Protein AF-A0A2U0S695-F1 (afdb_monomer)

Structure (mmCIF, N/CA/C/O backbone):
data_AF-A0A2U0S695-F1
#
_entry.id   AF-A0A2U0S695-F1
#
loop_
_atom_site.group_PDB
_atom_site.id
_atom_site.type_symbol
_atom_site.label_atom_id
_atom_site.label_alt_id
_atom_site.label_comp_id
_atom_site.label_asym_id
_atom_site.label_entity_id
_atom_site.label_seq_id
_atom_site.pdbx_PDB_ins_code
_atom_site.Cartn_x
_atom_site.Cartn_y
_atom_site.Cartn_z
_atom_site.occupancy
_atom_site.B_iso_or_equiv
_atom_site.auth_seq_id
_atom_site.auth_comp_id
_atom_site.auth_asym_id
_atom_site.auth_atom_id
_atom_site.pdbx_PDB_model_num
ATOM 1 N N . MET A 1 1 ? -12.203 -12.624 13.189 1.00 60.69 1 MET A N 1
ATOM 2 C CA . MET A 1 1 ? -12.282 -11.204 13.599 1.00 60.69 1 MET A CA 1
ATOM 3 C C . MET A 1 1 ? -12.530 -11.167 15.093 1.00 60.69 1 MET A C 1
ATOM 5 O O . MET A 1 1 ? -13.227 -12.054 15.574 1.00 60.69 1 MET A O 1
ATOM 9 N N . ALA A 1 2 ? -11.945 -10.213 15.817 1.00 75.75 2 ALA A N 1
ATOM 10 C CA . ALA A 1 2 ? -12.279 -10.030 17.226 1.00 75.75 2 ALA A CA 1
ATOM 11 C C . ALA A 1 2 ? -13.743 -9.583 17.346 1.00 75.75 2 ALA A C 1
ATOM 13 O O . ALA A 1 2 ? -14.182 -8.735 16.570 1.00 75.75 2 ALA A O 1
ATOM 14 N N . THR A 1 3 ? -14.497 -10.161 18.277 1.00 87.56 3 THR A N 1
ATOM 15 C CA . THR A 1 3 ? -15.865 -9.717 18.564 1.00 87.56 3 THR A CA 1
ATOM 16 C C . THR A 1 3 ? -15.816 -8.610 19.609 1.00 87.56 3 THR A C 1
ATOM 18 O O . THR A 1 3 ? -15.134 -8.746 20.629 1.00 87.56 3 THR A O 1
ATOM 21 N N . LEU A 1 4 ? -16.520 -7.514 19.328 1.00 93.25 4 LEU A N 1
ATOM 22 C CA . LEU A 1 4 ? -16.677 -6.370 20.220 1.00 93.25 4 LEU A CA 1
ATOM 23 C C . LEU A 1 4 ? -18.104 -6.382 20.763 1.00 93.25 4 LEU A C 1
ATOM 25 O O . LEU A 1 4 ? -19.056 -6.364 19.985 1.00 93.25 4 LEU A O 1
ATOM 29 N N . GLU A 1 5 ? -18.246 -6.418 22.081 1.00 95.31 5 GLU A N 1
ATOM 30 C CA . GLU A 1 5 ? -19.539 -6.368 22.763 1.00 95.31 5 GLU A CA 1
ATOM 31 C C . GLU A 1 5 ? -19.569 -5.154 23.690 1.00 95.31 5 GLU A C 1
ATOM 33 O O . GLU A 1 5 ? -18.729 -5.018 24.579 1.00 95.31 5 GLU A O 1
ATOM 38 N N . VAL A 1 6 ? -20.528 -4.254 23.480 1.00 95.88 6 VAL A N 1
ATOM 39 C CA . VAL A 1 6 ? -20.732 -3.106 24.368 1.00 95.88 6 VAL A CA 1
ATOM 40 C C . VAL A 1 6 ? -21.435 -3.600 25.630 1.00 95.88 6 VAL A C 1
ATOM 42 O O . VAL A 1 6 ? -22.593 -4.000 25.573 1.00 95.88 6 VAL A O 1
ATOM 45 N N . LEU A 1 7 ? -20.741 -3.563 26.768 1.00 96.31 7 LEU A N 1
ATOM 46 C CA . LEU A 1 7 ? -21.287 -3.994 28.057 1.00 96.31 7 LEU A CA 1
ATOM 47 C C . LEU A 1 7 ? -22.187 -2.920 28.668 1.00 96.31 7 LEU A C 1
ATOM 49 O O . LEU A 1 7 ? -23.270 -3.207 29.172 1.00 96.31 7 LEU A O 1
ATOM 53 N N . LYS A 1 8 ? -21.709 -1.674 28.660 1.00 96.25 8 LYS A N 1
ATOM 54 C CA . LYS A 1 8 ? -22.426 -0.505 29.178 1.00 96.25 8 LYS A CA 1
ATOM 55 C C . LYS A 1 8 ? -21.837 0.783 28.609 1.00 96.25 8 LYS A C 1
ATOM 57 O O . LYS A 1 8 ? -20.713 0.789 28.109 1.00 96.25 8 LYS A O 1
ATOM 62 N N . LYS A 1 9 ? -22.584 1.875 28.747 1.00 96.00 9 LYS A N 1
ATOM 63 C CA . LYS A 1 9 ? -22.085 3.241 28.564 1.00 96.00 9 LYS A CA 1
ATOM 64 C C . LYS A 1 9 ? -21.830 3.859 29.940 1.00 96.00 9 LYS A C 1
ATOM 66 O O . LYS A 1 9 ? -22.676 3.738 30.826 1.00 96.00 9 LYS A O 1
ATOM 71 N N . GLU A 1 10 ? -20.671 4.475 30.132 1.00 95.56 10 GLU A N 1
ATOM 72 C CA . GLU A 1 10 ? -20.268 5.123 31.381 1.00 95.56 10 GLU A CA 1
ATOM 73 C C . GLU A 1 10 ? -19.841 6.562 31.083 1.00 95.56 10 GLU A C 1
ATOM 75 O O . GLU A 1 10 ? -18.835 6.808 30.424 1.00 95.56 10 GLU A O 1
ATOM 80 N N . GLY A 1 11 ? -20.652 7.531 31.516 1.00 94.31 11 GLY A N 1
ATOM 81 C CA . GLY A 1 11 ? -20.489 8.916 31.075 1.00 94.31 11 GLY A CA 1
ATOM 82 C C . GLY A 1 11 ? -20.684 9.036 29.560 1.00 94.31 11 GLY A C 1
ATOM 83 O O . GLY A 1 11 ? -21.735 8.646 29.042 1.00 94.31 11 GLY A O 1
ATOM 84 N N . ASN A 1 12 ? -19.680 9.576 28.861 1.00 94.69 12 ASN A N 1
ATOM 85 C CA . ASN A 1 12 ? -19.692 9.627 27.401 1.00 94.69 12 ASN A CA 1
ATOM 86 C C . ASN A 1 12 ? -19.148 8.344 26.757 1.00 94.69 12 ASN A C 1
ATOM 88 O O . ASN A 1 12 ? -19.479 8.096 25.614 1.00 94.69 12 ASN A O 1
ATOM 92 N N . ASP A 1 13 ? -18.412 7.490 27.466 1.00 97.19 13 ASP A N 1
ATOM 93 C CA . ASP A 1 13 ? -17.622 6.429 26.832 1.00 97.19 13 ASP A CA 1
ATOM 94 C C . ASP A 1 13 ? -18.306 5.056 26.884 1.00 97.19 13 ASP A C 1
ATOM 96 O O . ASP A 1 13 ? -19.158 4.771 27.733 1.00 97.19 13 ASP A O 1
ATOM 100 N N . PHE A 1 14 ? -17.908 4.161 25.983 1.00 97.06 14 PHE A N 1
ATOM 101 C CA . PHE A 1 14 ? -18.354 2.772 25.944 1.00 97.06 14 PHE A CA 1
ATOM 102 C C . PHE A 1 14 ? -17.386 1.857 26.691 1.00 97.06 14 PHE A C 1
ATOM 104 O O . PHE A 1 14 ? -16.184 1.854 26.433 1.00 97.06 14 PHE A O 1
ATOM 111 N N . ILE A 1 15 ? -17.922 0.997 27.555 1.00 97.56 15 ILE A N 1
ATOM 112 C CA . ILE A 1 15 ? -17.181 -0.117 28.146 1.00 97.56 15 ILE A CA 1
ATOM 113 C C . ILE A 1 15 ? -17.400 -1.342 27.266 1.00 97.56 15 ILE A C 1
ATOM 115 O O . ILE A 1 15 ? -18.511 -1.871 27.187 1.00 97.56 15 ILE A O 1
ATOM 119 N N . VAL A 1 16 ? -16.344 -1.785 26.588 1.00 96.81 16 VAL A N 1
ATOM 120 C CA . VAL A 1 16 ? -16.416 -2.803 25.537 1.00 96.81 16 VAL A CA 1
ATOM 121 C C . VAL A 1 16 ? -15.630 -4.047 25.934 1.00 96.81 16 VAL A C 1
ATOM 123 O O . VAL A 1 16 ? -14.439 -3.987 26.251 1.00 96.81 16 VAL A O 1
ATOM 126 N N . LYS A 1 17 ? -16.289 -5.205 25.885 1.00 96.50 17 LYS A N 1
ATOM 127 C CA . LYS A 1 17 ? -15.643 -6.511 25.975 1.00 96.50 17 LYS A CA 1
ATOM 128 C C . LYS A 1 17 ? -15.055 -6.869 24.616 1.00 96.50 17 LYS A C 1
ATOM 130 O O . LYS A 1 17 ? -15.746 -6.868 23.600 1.00 96.50 17 LYS A O 1
ATOM 135 N N . VAL A 1 18 ? -13.766 -7.195 24.613 1.00 94.81 18 VAL A N 1
ATOM 136 C CA . VAL A 1 18 ? -13.036 -7.646 23.423 1.00 94.81 18 VAL A CA 1
ATOM 137 C C . VAL A 1 18 ? -12.740 -9.131 23.576 1.00 94.81 18 VAL A C 1
ATOM 139 O O . VAL A 1 18 ? -12.180 -9.549 24.592 1.00 94.81 18 VAL A O 1
ATOM 142 N N . SER A 1 19 ? -13.083 -9.941 22.573 1.00 91.75 19 SER A N 1
ATOM 143 C CA . SER A 1 19 ? -12.732 -11.367 22.574 1.00 91.75 19 SER A CA 1
ATOM 144 C C . SER A 1 19 ? -11.227 -11.567 22.769 1.00 91.75 19 SER A C 1
ATOM 146 O O . SER A 1 19 ? -10.431 -11.028 21.999 1.00 91.75 19 SER A O 1
ATOM 148 N N . GLY A 1 20 ? -10.840 -12.362 23.767 1.00 89.88 20 GLY A N 1
ATOM 149 C CA . GLY A 1 20 ? -9.435 -12.643 24.083 1.00 89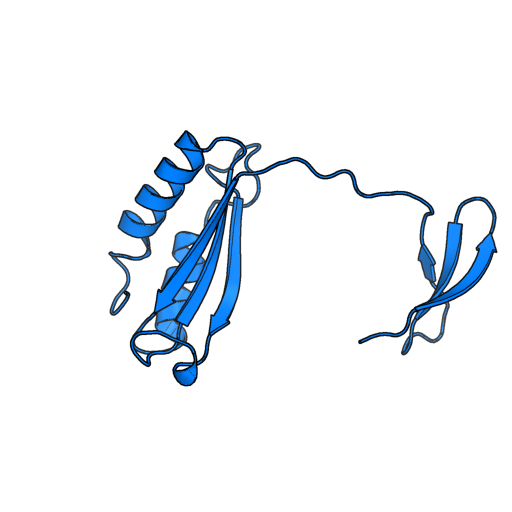.88 20 GLY A CA 1
ATOM 150 C C . GLY A 1 20 ? -8.775 -11.657 25.052 1.00 89.88 20 GLY A C 1
ATOM 151 O O . GLY A 1 20 ? -7.613 -11.857 25.391 1.00 89.88 20 GLY A O 1
ATOM 152 N N . LYS A 1 21 ? -9.489 -10.630 25.535 1.00 91.94 21 LYS A N 1
ATOM 153 C CA . LYS A 1 21 ? -9.058 -9.820 26.683 1.00 91.94 21 LYS A CA 1
ATOM 154 C C . LYS A 1 21 ? -9.874 -10.168 27.922 1.00 91.94 21 LYS A C 1
ATOM 156 O O . LYS A 1 21 ? -11.102 -10.268 27.855 1.00 91.94 21 LYS A O 1
ATOM 161 N N . GLU A 1 22 ? -9.197 -10.343 29.053 1.00 91.75 22 GLU A N 1
ATOM 162 C CA . GLU A 1 22 ? -9.845 -10.586 30.348 1.00 91.75 22 GLU A CA 1
ATOM 163 C C . GLU A 1 22 ? -10.613 -9.343 30.805 1.00 91.75 22 GLU A C 1
ATOM 165 O O . GLU A 1 22 ? -11.824 -9.415 31.021 1.00 91.75 22 GLU A O 1
ATOM 170 N N . GLU A 1 23 ? -9.949 -8.192 30.799 1.00 95.50 23 GLU A N 1
ATOM 171 C CA . GLU A 1 23 ? -10.541 -6.917 31.198 1.00 95.50 23 GLU A CA 1
ATOM 172 C C . GLU A 1 23 ? -11.229 -6.190 30.026 1.00 95.50 23 GLU A C 1
ATOM 174 O O . GLU A 1 23 ? -10.758 -6.270 28.879 1.00 95.50 23 GLU A O 1
ATOM 179 N N . PRO A 1 24 ? -12.345 -5.477 30.279 1.00 95.50 24 PRO A N 1
ATOM 180 C CA . PRO A 1 24 ? -12.963 -4.611 29.285 1.00 95.50 24 PRO A CA 1
ATOM 181 C C . PRO A 1 24 ? -12.076 -3.395 28.979 1.00 95.50 24 PRO A C 1
ATOM 183 O O . PRO A 1 24 ? -11.227 -2.997 29.775 1.00 95.50 24 PRO A O 1
ATOM 186 N N . VAL A 1 25 ? -12.286 -2.788 27.813 1.00 96.31 25 VAL A N 1
ATOM 187 C CA . VAL A 1 25 ? -11.616 -1.543 27.409 1.00 96.31 25 VAL A CA 1
ATOM 188 C C . VAL A 1 25 ? -12.615 -0.397 27.335 1.00 96.31 25 VAL A C 1
ATOM 190 O O . VAL A 1 25 ? -13.803 -0.617 27.105 1.00 96.31 25 VAL A O 1
ATOM 193 N N . ILE A 1 26 ? -12.114 0.822 27.503 1.00 96.62 26 ILE A N 1
ATOM 194 C CA . ILE A 1 26 ? -12.889 2.048 27.322 1.00 96.62 26 ILE A CA 1
ATOM 195 C C . ILE A 1 26 ? -12.712 2.503 25.869 1.00 96.62 26 ILE A C 1
ATOM 197 O O . ILE A 1 26 ? -11.580 2.603 25.393 1.00 96.62 26 ILE A O 1
ATOM 201 N N . ILE A 1 27 ? -13.818 2.744 25.167 1.00 95.69 27 ILE A N 1
ATOM 202 C CA . ILE A 1 27 ? -13.847 3.363 23.839 1.00 95.69 27 ILE A CA 1
ATOM 203 C C . ILE A 1 27 ? -14.569 4.698 23.966 1.00 95.69 27 ILE A C 1
ATOM 205 O O . ILE A 1 27 ? -15.747 4.730 24.310 1.00 95.69 27 ILE A O 1
ATOM 209 N N . GLU A 1 28 ? -13.862 5.781 23.673 1.00 97.44 28 GLU A N 1
ATOM 210 C CA . GLU A 1 28 ? -14.438 7.123 23.651 1.00 97.44 28 GLU A CA 1
ATOM 211 C C . GLU A 1 28 ? -15.551 7.217 22.593 1.00 97.44 28 GLU A C 1
ATOM 213 O O . GLU A 1 28 ? -15.361 6.794 21.448 1.00 97.44 28 GLU A O 1
ATOM 218 N N . ASP A 1 29 ? -16.713 7.764 22.965 1.00 96.69 29 ASP A N 1
ATOM 219 C CA . ASP A 1 29 ? -17.809 8.051 22.024 1.00 96.69 29 ASP A CA 1
ATOM 220 C C . ASP A 1 29 ? -17.493 9.331 21.249 1.00 96.69 29 ASP A C 1
ATOM 222 O O . ASP A 1 29 ? -17.943 10.435 21.568 1.00 96.69 29 ASP A O 1
ATOM 226 N N . THR A 1 30 ? -16.621 9.160 20.263 1.00 96.94 30 THR A N 1
ATOM 227 C CA . THR A 1 30 ? -16.118 10.199 19.374 1.00 96.94 30 THR A CA 1
ATOM 228 C C . THR A 1 30 ? -15.995 9.647 17.954 1.00 96.94 30 THR A C 1
ATOM 230 O O . THR A 1 30 ? -16.334 8.495 17.674 1.00 96.94 30 THR A O 1
ATOM 233 N N . PHE A 1 31 ? -15.523 10.469 17.025 1.00 96.31 31 PHE A N 1
ATOM 234 C CA . PHE A 1 31 ? -15.360 10.091 15.627 1.00 96.31 31 PHE A CA 1
ATOM 235 C C . PHE A 1 31 ? -13.965 10.445 15.111 1.00 96.31 31 PHE A C 1
ATOM 237 O O . PHE A 1 31 ? -13.289 11.331 15.628 1.00 96.31 31 PHE A O 1
ATOM 244 N N . ALA A 1 32 ? -13.544 9.752 14.054 1.00 97.69 32 ALA A N 1
ATOM 245 C CA . ALA A 1 32 ? -12.362 10.120 13.288 1.00 97.69 32 ALA A CA 1
ATOM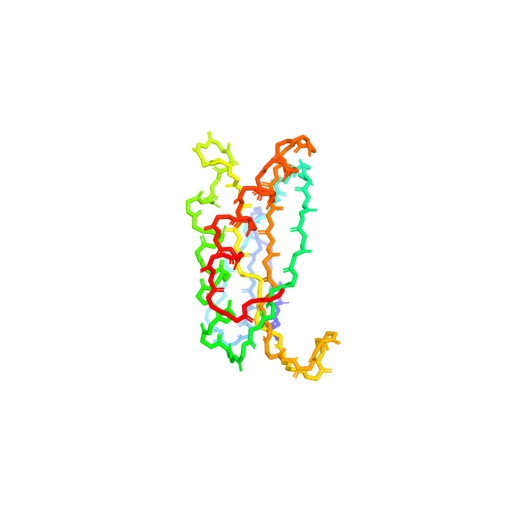 246 C C . ALA A 1 32 ? -12.782 11.004 12.106 1.00 97.69 32 ALA A C 1
ATOM 248 O O . ALA A 1 32 ? -13.551 10.569 11.247 1.00 97.69 32 ALA A O 1
ATOM 249 N N . GLU A 1 33 ? -12.282 12.237 12.053 1.00 97.75 33 GLU A N 1
ATOM 250 C CA . GLU A 1 33 ? -12.460 13.114 10.895 1.00 97.75 33 GLU A CA 1
ATOM 251 C C . GLU A 1 33 ? -11.410 12.786 9.825 1.00 97.75 33 GLU A C 1
ATOM 253 O O . GLU A 1 33 ? -10.211 12.743 10.102 1.00 97.75 33 GLU A O 1
ATOM 258 N N . MET A 1 34 ? -11.860 12.533 8.596 1.00 96.38 34 MET A N 1
ATOM 259 C CA . MET A 1 34 ? -10.997 12.193 7.464 1.00 96.38 34 MET A CA 1
ATOM 260 C C . MET A 1 34 ? -11.100 13.253 6.371 1.00 96.38 34 MET A C 1
ATOM 262 O O . MET A 1 34 ? -12.142 13.881 6.189 1.00 96.38 34 MET A O 1
ATOM 266 N N . PHE A 1 35 ? -10.032 13.396 5.589 1.00 96.12 35 PHE A N 1
ATOM 267 C CA . PHE A 1 35 ? -9.945 14.381 4.516 1.00 96.12 35 PHE A CA 1
ATOM 268 C C . PHE A 1 35 ? -9.969 13.700 3.141 1.00 96.12 35 PHE A C 1
ATOM 270 O O . PHE A 1 35 ? -9.402 12.614 2.983 1.00 96.12 35 PHE A O 1
ATOM 277 N N . PRO A 1 36 ? -10.608 14.311 2.127 1.00 97.06 36 PRO A N 1
ATOM 278 C CA . PRO A 1 36 ? -10.630 13.754 0.783 1.00 97.06 36 PRO A CA 1
ATOM 279 C C . PRO A 1 36 ? -9.232 13.790 0.158 1.00 97.06 36 PRO A C 1
ATOM 281 O O . PRO A 1 36 ? -8.558 14.819 0.157 1.00 97.06 36 PRO A O 1
ATOM 284 N N . MET A 1 37 ? -8.823 12.664 -0.422 1.00 97.62 37 MET A N 1
ATOM 285 C CA . MET A 1 37 ? -7.520 12.482 -1.061 1.00 97.62 37 MET A CA 1
ATOM 286 C C . MET A 1 37 ? -7.694 11.774 -2.404 1.00 97.62 37 MET A C 1
ATOM 288 O O . MET A 1 37 ? -8.569 10.924 -2.568 1.00 97.62 37 MET A O 1
ATOM 292 N N . TRP A 1 38 ? -6.835 12.095 -3.367 1.00 98.50 38 TRP A N 1
ATOM 293 C CA . TRP A 1 38 ? -6.674 11.282 -4.566 1.00 98.50 38 TRP A CA 1
ATOM 294 C C . TRP A 1 38 ? -5.761 10.103 -4.252 1.00 98.50 38 TRP A C 1
ATOM 296 O O . TRP A 1 38 ? -4.735 10.283 -3.598 1.00 98.50 38 TRP A O 1
ATOM 306 N N . ALA A 1 39 ? -6.105 8.923 -4.767 1.00 98.06 39 ALA A N 1
ATOM 307 C CA . ALA A 1 39 ? -5.343 7.698 -4.566 1.00 98.06 39 ALA A CA 1
ATOM 308 C C . ALA A 1 39 ? -4.944 7.067 -5.905 1.00 98.06 39 ALA A C 1
ATOM 310 O O . ALA A 1 39 ? -5.763 6.926 -6.817 1.00 98.06 39 ALA A O 1
ATOM 311 N N . GLY A 1 40 ? -3.684 6.660 -6.008 1.00 98.44 40 GLY A N 1
ATOM 312 C CA . GLY A 1 40 ? -3.179 5.750 -7.026 1.00 98.44 40 GLY A CA 1
ATOM 313 C C . GLY A 1 40 ? -2.891 4.398 -6.388 1.00 98.44 40 GLY A C 1
ATOM 314 O O . GLY A 1 40 ? -2.202 4.337 -5.374 1.00 98.44 40 GLY A O 1
ATOM 315 N N . ARG A 1 41 ? -3.398 3.317 -6.984 1.00 98.56 41 ARG A N 1
ATOM 316 C CA . ARG A 1 41 ? -3.160 1.939 -6.536 1.00 98.56 41 ARG A CA 1
ATOM 317 C C . ARG A 1 41 ? -2.439 1.182 -7.643 1.00 98.56 41 ARG A C 1
ATOM 319 O O . ARG A 1 41 ? -2.972 1.059 -8.742 1.00 98.56 41 ARG A O 1
ATOM 326 N N . ILE A 1 42 ? -1.216 0.736 -7.369 1.00 98.62 42 ILE A N 1
ATOM 327 C CA . ILE A 1 42 ? -0.280 0.214 -8.370 1.00 98.62 42 ILE A CA 1
ATOM 328 C C . ILE A 1 42 ? 0.119 -1.203 -7.971 1.00 98.62 42 ILE A C 1
ATOM 330 O O . ILE A 1 42 ? 0.561 -1.419 -6.845 1.00 98.62 42 ILE A O 1
ATOM 334 N N . LEU A 1 43 ? -0.022 -2.152 -8.895 1.00 98.88 43 LEU A N 1
ATOM 335 C CA . LEU A 1 43 ? 0.560 -3.485 -8.774 1.00 98.88 43 LEU A CA 1
ATOM 336 C C . LEU A 1 43 ? 1.975 -3.453 -9.356 1.00 98.88 43 LEU A C 1
ATOM 338 O O . LEU A 1 43 ? 2.142 -3.072 -10.509 1.00 98.88 43 LEU A O 1
ATOM 342 N N . ILE A 1 44 ? 2.962 -3.863 -8.563 1.00 98.88 44 ILE A N 1
ATOM 343 C CA . ILE A 1 44 ? 4.343 -4.082 -8.996 1.00 98.88 44 ILE A CA 1
ATOM 344 C C . ILE A 1 44 ? 4.604 -5.582 -8.946 1.00 98.88 44 ILE A C 1
ATOM 346 O O . ILE A 1 44 ? 4.528 -6.189 -7.879 1.00 98.88 44 ILE A O 1
ATOM 350 N N . THR A 1 45 ? 4.927 -6.182 -10.079 1.00 98.94 45 THR A N 1
ATOM 351 C CA . THR A 1 45 ? 5.270 -7.607 -10.198 1.00 98.94 45 THR A CA 1
ATOM 352 C C . THR A 1 45 ? 6.779 -7.774 -10.323 1.00 98.94 45 THR A C 1
ATOM 354 O O . THR A 1 45 ? 7.465 -6.881 -10.812 1.00 98.94 45 THR A O 1
ATOM 357 N N . ALA A 1 46 ? 7.335 -8.896 -9.866 1.00 98.88 46 ALA A N 1
ATOM 358 C CA . ALA A 1 46 ? 8.769 -9.169 -9.982 1.00 98.88 46 ALA A CA 1
ATOM 359 C C . ALA A 1 46 ? 9.057 -10.673 -10.059 1.00 98.88 46 ALA A C 1
ATOM 361 O O . ALA A 1 46 ? 8.184 -11.498 -9.820 1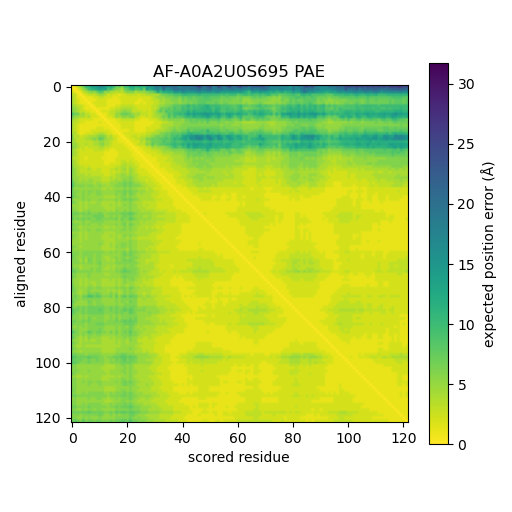.00 98.88 46 ALA A O 1
ATOM 362 N N . ALA A 1 47 ? 10.304 -11.064 -10.342 1.00 98.62 47 ALA A N 1
ATOM 363 C CA . ALA A 1 47 ? 10.675 -12.480 -10.456 1.00 98.62 47 ALA A CA 1
ATOM 364 C C . ALA A 1 47 ? 10.419 -13.309 -9.178 1.00 98.62 47 ALA A C 1
ATOM 366 O O . ALA A 1 47 ? 10.307 -14.530 -9.250 1.00 98.62 47 ALA A O 1
ATOM 367 N N . ASN A 1 48 ? 10.359 -12.671 -8.005 1.00 98.44 48 ASN A N 1
ATOM 368 C CA . ASN A 1 48 ? 9.997 -13.297 -6.735 1.00 98.44 48 ASN A CA 1
ATOM 369 C C . ASN A 1 48 ? 9.501 -12.251 -5.719 1.00 98.44 48 ASN A C 1
ATOM 371 O O . ASN A 1 48 ? 9.661 -11.045 -5.920 1.00 98.44 48 ASN A O 1
ATOM 375 N N . GLU A 1 49 ? 8.951 -12.723 -4.594 1.00 98.19 49 GLU A N 1
ATOM 376 C CA . GLU A 1 49 ? 8.435 -11.862 -3.519 1.00 98.19 49 GLU A CA 1
ATOM 377 C C . GLU A 1 49 ? 9.489 -10.877 -2.986 1.00 98.19 49 GLU A C 1
ATOM 379 O O . GLU A 1 49 ? 9.166 -9.725 -2.697 1.00 98.19 49 GLU A O 1
ATOM 384 N N . LYS A 1 50 ? 10.760 -11.293 -2.892 1.00 98.62 50 LYS A N 1
ATOM 385 C CA . LYS A 1 50 ? 11.843 -10.428 -2.405 1.00 98.62 50 LYS A CA 1
ATOM 386 C C . LYS A 1 50 ? 11.989 -9.182 -3.281 1.00 98.62 50 LYS A C 1
ATOM 388 O O . LYS A 1 50 ? 12.040 -8.079 -2.742 1.00 98.62 50 LYS A O 1
ATOM 393 N N . TRP A 1 51 ? 12.055 -9.338 -4.604 1.00 98.75 51 TRP A N 1
ATOM 394 C CA . TRP A 1 51 ? 12.210 -8.201 -5.518 1.00 98.75 51 TRP A CA 1
ATOM 395 C C . TRP A 1 51 ? 10.965 -7.317 -5.572 1.00 98.75 51 TRP A C 1
ATOM 397 O O . TRP A 1 51 ? 11.102 -6.097 -5.524 1.00 98.75 51 TRP A O 1
ATOM 407 N N . ALA A 1 52 ? 9.766 -7.909 -5.563 1.00 98.75 52 ALA A N 1
ATOM 408 C CA . ALA A 1 52 ? 8.518 -7.147 -5.513 1.00 98.75 52 ALA A CA 1
ATOM 409 C C . ALA A 1 52 ? 8.445 -6.284 -4.240 1.00 98.75 52 ALA A C 1
ATOM 411 O O . ALA A 1 52 ? 8.129 -5.097 -4.299 1.00 98.75 52 ALA A O 1
ATOM 412 N N . ARG A 1 53 ? 8.829 -6.854 -3.088 1.00 98.69 53 ARG A N 1
ATOM 413 C CA . ARG A 1 53 ? 8.861 -6.144 -1.803 1.00 98.69 53 ARG A CA 1
ATOM 414 C C . ARG A 1 53 ? 9.925 -5.046 -1.759 1.00 98.69 53 ARG A C 1
ATOM 416 O O . ARG A 1 53 ? 9.661 -3.988 -1.195 1.00 98.69 53 ARG A O 1
ATOM 423 N N . ILE A 1 54 ? 11.107 -5.267 -2.344 1.00 98.81 54 ILE A N 1
ATOM 424 C CA . ILE A 1 54 ? 12.146 -4.228 -2.455 1.00 98.81 54 ILE A CA 1
ATOM 425 C C . ILE A 1 54 ? 11.620 -3.050 -3.281 1.00 98.81 54 ILE A C 1
ATOM 427 O O . ILE A 1 54 ? 11.658 -1.923 -2.796 1.00 98.81 54 ILE A O 1
ATOM 431 N N . ALA A 1 55 ? 11.072 -3.308 -4.473 1.00 98.81 55 ALA A N 1
ATOM 432 C CA . ALA A 1 55 ? 10.520 -2.265 -5.337 1.00 98.81 55 ALA A CA 1
ATOM 433 C C . ALA A 1 55 ? 9.411 -1.467 -4.637 1.00 98.81 55 ALA A C 1
ATOM 435 O O . ALA A 1 55 ? 9.436 -0.236 -4.648 1.00 98.81 55 ALA A O 1
ATOM 436 N N . ALA A 1 56 ? 8.480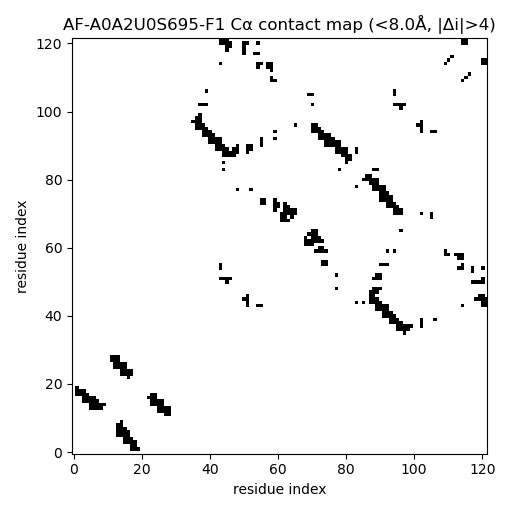 -2.164 -3.976 1.00 98.81 56 ALA A N 1
ATOM 437 C CA . ALA A 1 56 ? 7.403 -1.541 -3.217 1.00 98.81 56 ALA A CA 1
ATOM 438 C C . ALA A 1 56 ? 7.938 -0.641 -2.096 1.00 98.81 56 ALA A C 1
ATOM 440 O O . ALA A 1 56 ? 7.625 0.545 -2.073 1.00 98.81 56 ALA A O 1
ATOM 441 N N . ASN A 1 57 ? 8.802 -1.171 -1.223 1.00 98.75 57 ASN A N 1
ATOM 442 C CA . ASN A 1 57 ? 9.361 -0.419 -0.098 1.00 98.75 57 ASN A CA 1
ATOM 443 C C . ASN A 1 57 ? 10.163 0.808 -0.553 1.00 98.75 57 ASN A C 1
ATOM 445 O O . ASN A 1 57 ? 10.079 1.866 0.068 1.00 98.75 57 ASN A O 1
ATOM 449 N N . THR A 1 58 ? 10.946 0.686 -1.630 1.00 98.69 58 THR A N 1
ATOM 450 C CA . THR A 1 58 ? 11.706 1.816 -2.176 1.00 98.69 58 THR A CA 1
ATOM 451 C C . THR A 1 58 ? 10.772 2.872 -2.769 1.00 98.69 58 THR A C 1
ATOM 453 O O . THR A 1 58 ? 10.949 4.056 -2.490 1.00 98.69 58 THR A O 1
ATOM 456 N N . ALA A 1 59 ? 9.744 2.468 -3.524 1.00 98.75 59 ALA A N 1
ATOM 457 C CA . ALA A 1 59 ? 8.776 3.390 -4.122 1.00 98.75 59 ALA A CA 1
ATOM 458 C C . ALA A 1 59 ? 7.913 4.125 -3.080 1.00 98.75 59 ALA A C 1
ATOM 460 O O . ALA A 1 59 ? 7.511 5.268 -3.313 1.00 98.75 59 ALA A O 1
ATOM 461 N N . THR A 1 60 ? 7.655 3.503 -1.926 1.00 98.81 60 THR A N 1
ATOM 462 C CA . THR A 1 60 ? 6.858 4.076 -0.828 1.00 98.81 60 THR A CA 1
ATOM 463 C C . THR A 1 60 ? 7.711 4.744 0.257 1.00 98.81 60 THR A C 1
ATOM 465 O O . THR A 1 60 ? 7.176 5.216 1.255 1.00 98.81 60 THR A O 1
ATOM 468 N N . GLY A 1 61 ? 9.036 4.812 0.091 1.00 98.25 61 GLY A N 1
ATOM 469 C CA . GLY A 1 61 ? 9.931 5.515 1.014 1.00 98.25 61 GLY A CA 1
ATOM 470 C C . GLY A 1 61 ? 9.741 7.037 0.981 1.00 98.25 61 GLY A C 1
ATOM 471 O O . GLY A 1 61 ? 9.301 7.593 -0.026 1.00 98.25 61 GLY A O 1
ATOM 472 N N . PHE A 1 62 ? 10.0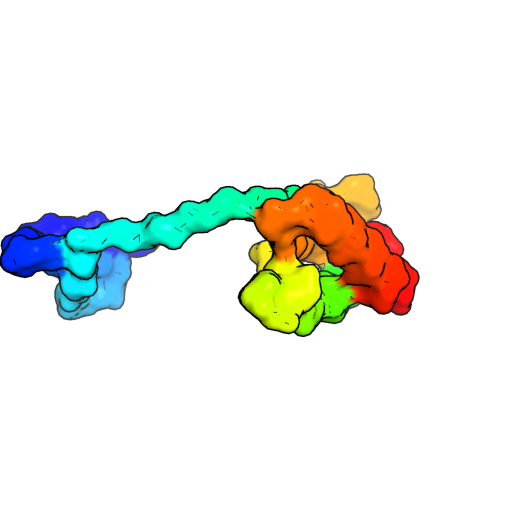86 7.723 2.080 1.00 98.31 62 PHE A N 1
ATOM 473 C CA . PHE A 1 62 ? 9.935 9.182 2.231 1.00 98.31 62 PHE A CA 1
ATOM 474 C C . PHE A 1 62 ? 8.527 9.664 1.823 1.00 98.31 62 PHE A C 1
ATOM 476 O O . PHE A 1 62 ? 8.355 10.468 0.903 1.00 98.31 62 PHE A O 1
ATOM 483 N N . ALA A 1 63 ? 7.506 9.063 2.440 1.00 98.38 63 ALA A N 1
ATOM 484 C CA . ALA A 1 63 ? 6.107 9.275 2.081 1.00 98.38 63 ALA A CA 1
ATOM 485 C C . ALA A 1 63 ? 5.146 9.086 3.274 1.00 98.38 63 ALA A C 1
ATOM 487 O O . ALA A 1 63 ? 4.145 8.384 3.158 1.00 98.38 63 ALA A O 1
ATOM 488 N N . SER A 1 64 ? 5.477 9.631 4.451 1.00 97.94 64 SER A N 1
ATOM 489 C CA . SER A 1 64 ? 4.683 9.400 5.670 1.00 97.94 64 SER A CA 1
ATOM 490 C C . SER A 1 64 ? 3.464 10.310 5.794 1.00 97.94 64 SER A C 1
ATOM 492 O O . SER A 1 64 ? 2.417 9.852 6.233 1.00 97.94 64 SER A O 1
ATOM 494 N N . SER A 1 65 ? 3.600 11.592 5.446 1.00 97.88 65 SER A N 1
ATOM 495 C CA . SER A 1 65 ? 2.505 12.566 5.490 1.00 97.88 65 SER A CA 1
ATOM 496 C C . SER A 1 65 ? 2.705 13.668 4.462 1.00 97.88 65 SER A C 1
ATOM 498 O O . SER A 1 65 ? 3.785 14.258 4.426 1.00 97.88 65 SER A O 1
ATOM 500 N N . ILE A 1 66 ? 1.667 14.023 3.700 1.00 97.50 66 ILE A N 1
ATOM 501 C CA . ILE A 1 66 ? 1.729 15.110 2.706 1.00 97.50 66 ILE A CA 1
ATOM 502 C C . ILE A 1 66 ? 1.911 16.502 3.327 1.00 97.50 66 ILE A C 1
ATOM 504 O O . ILE A 1 66 ? 2.096 17.476 2.604 1.00 97.50 66 ILE A O 1
ATOM 508 N N . ILE A 1 67 ? 1.895 16.613 4.661 1.00 97.31 67 ILE A N 1
ATOM 509 C CA . ILE A 1 67 ? 2.236 17.855 5.366 1.00 97.31 67 ILE A CA 1
ATOM 510 C C . ILE A 1 67 ? 3.686 18.271 5.056 1.00 97.31 67 ILE A C 1
ATOM 512 O O . ILE A 1 67 ? 3.959 19.459 4.903 1.00 97.31 67 ILE A O 1
ATOM 516 N N . MET A 1 68 ? 4.616 17.311 4.942 1.00 97.25 68 MET A N 1
ATOM 517 C CA . MET A 1 68 ? 6.032 17.588 4.627 1.00 97.25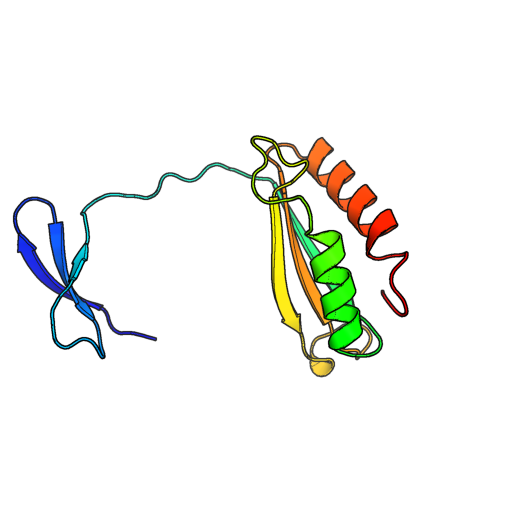 68 MET A CA 1
ATOM 518 C C . MET A 1 68 ? 6.752 16.504 3.808 1.00 97.25 68 MET A C 1
ATOM 520 O O . MET A 1 68 ? 7.872 16.727 3.350 1.00 97.25 68 MET A O 1
ATOM 524 N N . SER A 1 69 ? 6.153 15.332 3.614 1.00 98.25 69 SER A N 1
ATOM 525 C CA . SER A 1 69 ? 6.633 14.349 2.640 1.00 98.25 69 SER A CA 1
ATOM 526 C C . SER A 1 69 ? 6.087 14.686 1.249 1.00 98.25 69 SER A C 1
ATOM 528 O O . SER A 1 69 ? 4.979 15.209 1.145 1.00 98.25 69 SER A O 1
ATOM 530 N N . PRO A 1 70 ? 6.791 14.327 0.161 1.00 98.25 70 PRO A N 1
ATOM 531 C CA . PRO A 1 70 ? 6.306 14.569 -1.200 1.00 98.25 70 PRO A CA 1
ATOM 532 C C . PRO A 1 70 ? 4.984 13.860 -1.552 1.00 98.25 70 PRO A C 1
ATOM 534 O O . PRO A 1 70 ? 4.312 14.253 -2.499 1.00 98.25 70 PRO A O 1
ATOM 537 N N . ALA A 1 71 ? 4.647 12.780 -0.842 1.00 98.62 71 ALA A N 1
ATOM 538 C CA . ALA A 1 71 ? 3.402 12.024 -0.969 1.00 98.62 71 ALA A CA 1
ATOM 539 C C . ALA A 1 71 ? 3.084 11.320 0.362 1.00 98.62 71 ALA A C 1
ATOM 541 O O . ALA A 1 71 ? 3.943 11.252 1.240 1.00 98.62 71 ALA A O 1
ATOM 542 N N . GLU A 1 72 ? 1.901 10.724 0.469 1.00 98.75 72 GLU A N 1
ATOM 543 C CA . GLU A 1 72 ? 1.616 9.643 1.422 1.00 98.75 72 GLU A CA 1
ATOM 544 C C . GLU A 1 72 ? 1.620 8.317 0.667 1.00 98.75 72 GLU A C 1
ATOM 546 O O . GLU A 1 72 ? 0.930 8.198 -0.341 1.00 98.75 72 GLU A O 1
ATOM 551 N N . ALA A 1 73 ? 2.414 7.328 1.074 1.00 98.75 73 ALA A N 1
ATOM 552 C CA . ALA A 1 73 ? 2.476 6.060 0.353 1.00 98.75 73 ALA A CA 1
ATOM 553 C C . ALA A 1 73 ? 2.876 4.884 1.243 1.00 98.75 73 ALA A C 1
ATOM 555 O O . ALA A 1 73 ? 3.679 5.029 2.161 1.00 98.75 73 ALA A O 1
ATOM 556 N N . SER A 1 74 ? 2.347 3.699 0.939 1.00 98.62 74 SER A N 1
ATOM 557 C CA . SER A 1 74 ? 2.692 2.468 1.655 1.00 98.62 74 SER A CA 1
ATOM 558 C C . SER A 1 74 ? 2.426 1.215 0.819 1.00 98.62 74 SER A C 1
ATOM 560 O O . SER A 1 74 ? 1.667 1.241 -0.154 1.00 98.62 74 SER A O 1
ATOM 562 N N . LEU A 1 75 ? 3.059 0.113 1.223 1.00 98.62 75 LEU A N 1
ATOM 563 C CA . LEU A 1 75 ? 2.733 -1.239 0.783 1.00 98.62 75 LEU A CA 1
ATOM 564 C C . LEU A 1 75 ? 1.393 -1.653 1.407 1.00 98.62 75 LEU A C 1
ATOM 566 O O . LEU A 1 75 ? 1.286 -1.766 2.625 1.00 98.62 75 LEU A O 1
ATOM 570 N N . GLU A 1 76 ? 0.390 -1.902 0.569 1.00 98.44 76 GLU A N 1
ATOM 571 C CA . GLU A 1 76 ? -0.909 -2.443 0.987 1.00 98.44 76 GLU A CA 1
ATOM 572 C C . GLU A 1 76 ? -0.784 -3.930 1.338 1.00 98.44 76 GLU A C 1
ATOM 574 O O . GLU A 1 76 ? -1.259 -4.374 2.381 1.00 98.44 76 GLU A O 1
ATOM 579 N N . GLY A 1 77 ? -0.113 -4.701 0.478 1.00 98.25 77 GLY A N 1
ATOM 580 C CA . GLY A 1 77 ? 0.057 -6.137 0.666 1.00 98.25 77 GLY A CA 1
ATOM 581 C C . GLY A 1 77 ? 0.776 -6.823 -0.492 1.00 98.25 77 GLY A C 1
ATOM 582 O O . GLY A 1 77 ? 0.947 -6.252 -1.571 1.00 98.25 77 GLY A O 1
ATOM 583 N N . MET A 1 78 ? 1.209 -8.062 -0.251 1.00 98.62 78 MET A N 1
ATOM 584 C CA . MET A 1 78 ? 1.750 -8.940 -1.293 1.00 98.62 78 MET A CA 1
ATOM 585 C C . MET A 1 78 ? 0.618 -9.667 -2.020 1.00 98.62 78 MET A C 1
ATOM 587 O O . MET A 1 78 ? -0.409 -9.972 -1.419 1.00 98.62 78 MET A O 1
ATOM 591 N N . VAL A 1 79 ? 0.838 -9.978 -3.294 1.00 98.56 79 VAL A N 1
ATOM 592 C CA . VAL A 1 79 ? -0.114 -10.652 -4.182 1.00 98.56 79 VAL A CA 1
ATOM 593 C C . VAL A 1 79 ? 0.526 -11.935 -4.716 1.00 98.56 79 VAL A C 1
ATOM 595 O O . VAL A 1 79 ? 1.648 -11.882 -5.238 1.00 98.56 79 VAL A O 1
ATOM 598 N N . PRO A 1 80 ? -0.138 -13.097 -4.596 1.00 98.31 80 PRO A N 1
ATOM 599 C CA . PRO A 1 80 ? 0.381 -14.339 -5.149 1.00 98.31 80 PRO A CA 1
ATOM 600 C C . PRO A 1 80 ? 0.368 -14.305 -6.681 1.00 98.31 80 PRO A C 1
ATOM 602 O O . PRO A 1 80 ? -0.497 -13.691 -7.299 1.00 98.31 80 PRO A O 1
ATOM 605 N N . ALA A 1 81 ? 1.295 -15.038 -7.304 1.00 98.31 81 ALA A N 1
ATOM 606 C CA . ALA A 1 81 ? 1.421 -15.136 -8.761 1.00 98.31 81 ALA A CA 1
ATOM 607 C C . ALA A 1 81 ? 0.102 -15.491 -9.478 1.00 98.31 81 ALA A C 1
ATOM 609 O O . ALA A 1 81 ? -0.165 -14.979 -10.562 1.00 98.31 81 ALA A O 1
ATOM 610 N N . SER A 1 82 ? -0.746 -16.311 -8.848 1.00 98.44 82 SER A N 1
ATOM 611 C CA . SER A 1 82 ? -2.060 -16.724 -9.360 1.00 98.44 82 SER A CA 1
ATOM 612 C C . SER A 1 82 ? -3.062 -15.583 -9.556 1.00 98.44 82 SER A C 1
ATOM 614 O O . SER A 1 82 ? -4.058 -15.774 -10.245 1.00 98.44 82 SER A O 1
ATOM 616 N N . GLU A 1 83 ? -2.823 -14.419 -8.950 1.00 98.31 83 GLU A N 1
ATOM 617 C CA . GLU A 1 83 ? -3.716 -13.253 -8.990 1.00 98.31 83 GLU A CA 1
ATOM 618 C C . GLU A 1 83 ? -3.120 -12.078 -9.786 1.00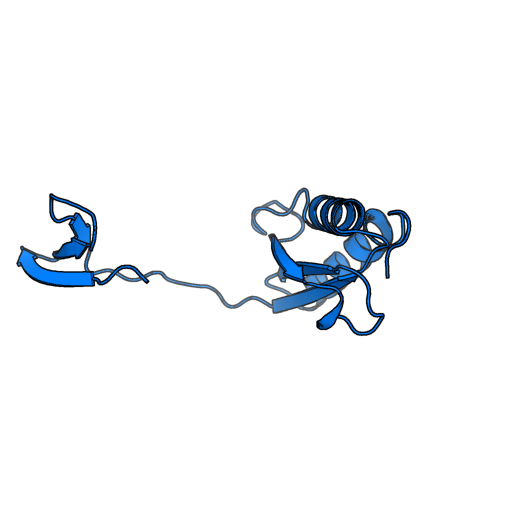 98.31 83 GLU A C 1
ATOM 620 O O . GLU A 1 83 ? -3.697 -10.992 -9.836 1.00 98.31 83 GLU A O 1
ATOM 625 N N . THR A 1 84 ? -1.963 -12.280 -10.422 1.00 98.69 84 THR A N 1
ATOM 626 C CA . THR A 1 84 ? -1.253 -11.243 -11.188 1.00 98.69 84 THR A CA 1
ATOM 627 C C . THR A 1 84 ? -1.390 -11.453 -12.698 1.00 98.69 84 THR A C 1
ATOM 629 O O . THR A 1 84 ? -1.471 -12.595 -13.153 1.00 98.69 84 THR A O 1
ATOM 632 N N . PRO A 1 85 ? -1.393 -10.375 -13.504 1.00 98.50 85 PRO A N 1
ATOM 633 C CA . PRO A 1 85 ? -1.624 -10.468 -14.946 1.00 98.50 85 PRO A CA 1
ATOM 634 C C . PRO A 1 85 ? -0.500 -11.179 -15.711 1.00 98.50 85 PRO A C 1
ATOM 636 O O . PRO A 1 85 ? -0.740 -11.680 -16.806 1.00 98.50 85 PRO A O 1
ATOM 639 N N . ASP A 1 86 ? 0.713 -11.226 -15.159 1.00 98.56 86 ASP A N 1
ATOM 640 C CA . ASP A 1 86 ? 1.885 -11.845 -15.784 1.00 98.56 86 ASP A CA 1
ATOM 641 C C . ASP A 1 86 ? 2.333 -13.148 -15.096 1.00 98.56 86 ASP A C 1
ATOM 643 O O . ASP A 1 86 ? 3.356 -13.726 -15.467 1.00 98.56 86 ASP A O 1
ATOM 647 N N . GLY A 1 87 ? 1.565 -13.632 -14.112 1.00 98.44 87 GLY A N 1
ATOM 648 C CA . GLY A 1 87 ? 1.832 -14.890 -13.418 1.00 98.44 87 GLY A CA 1
ATOM 649 C C . GLY A 1 87 ? 3.045 -14.854 -12.484 1.00 98.44 87 GLY A C 1
ATOM 650 O O . GLY A 1 87 ? 3.621 -15.909 -12.207 1.00 98.44 87 GLY A O 1
ATOM 651 N N . ARG A 1 88 ? 3.468 -13.677 -12.005 1.00 98.81 88 ARG A N 1
ATOM 652 C CA . ARG A 1 88 ? 4.616 -13.515 -11.099 1.00 98.81 88 ARG A CA 1
ATOM 653 C C . ARG A 1 88 ? 4.202 -12.915 -9.752 1.00 98.81 88 ARG A C 1
ATOM 655 O O . ARG A 1 88 ? 3.245 -12.159 -9.693 1.00 98.81 88 ARG A O 1
ATOM 662 N N . PRO A 1 89 ? 4.899 -13.204 -8.637 1.00 98.75 89 PRO A N 1
ATOM 663 C CA . PRO A 1 89 ? 4.571 -12.584 -7.353 1.00 98.75 89 PRO A CA 1
ATOM 664 C C . PRO A 1 89 ? 4.595 -11.053 -7.436 1.00 98.75 89 PRO A C 1
ATOM 666 O O . PRO A 1 89 ? 5.493 -10.470 -8.050 1.00 98.75 89 PRO A O 1
ATOM 669 N N . GLY A 1 90 ? 3.626 -10.410 -6.789 1.00 98.75 90 GLY A N 1
ATOM 670 C CA . GLY A 1 90 ? 3.461 -8.963 -6.834 1.00 98.75 90 GLY A CA 1
ATOM 671 C C . GLY A 1 90 ? 3.320 -8.311 -5.466 1.00 98.75 90 GLY A C 1
ATOM 672 O O . GLY A 1 90 ? 3.161 -8.973 -4.443 1.00 98.75 90 GLY A O 1
ATOM 673 N N . ALA A 1 91 ? 3.383 -6.988 -5.460 1.00 98.81 91 ALA A N 1
ATOM 674 C CA . ALA A 1 91 ? 3.137 -6.117 -4.324 1.00 98.81 91 ALA A CA 1
ATOM 675 C C . ALA A 1 91 ? 2.217 -4.982 -4.774 1.00 98.81 91 ALA A C 1
ATOM 677 O O . ALA A 1 91 ? 2.472 -4.353 -5.802 1.00 98.81 91 ALA A O 1
ATOM 678 N N . ILE A 1 92 ? 1.161 -4.704 -4.014 1.00 98.88 92 ILE A N 1
ATOM 679 C CA . ILE A 1 92 ? 0.300 -3.550 -4.269 1.00 98.88 92 ILE A CA 1
ATOM 680 C C . ILE A 1 92 ? 0.744 -2.406 -3.375 1.00 98.88 92 ILE A C 1
ATOM 682 O O . ILE A 1 92 ? 0.769 -2.541 -2.153 1.00 98.88 92 ILE A O 1
ATOM 686 N N . ILE A 1 93 ? 1.064 -1.271 -3.984 1.00 98.88 93 ILE A N 1
ATOM 687 C CA . ILE A 1 93 ? 1.316 -0.023 -3.268 1.00 98.88 93 ILE A CA 1
ATOM 688 C C . ILE A 1 93 ? 0.163 0.950 -3.482 1.00 98.88 93 ILE A C 1
ATOM 690 O O . ILE A 1 93 ? -0.495 0.952 -4.528 1.00 98.88 93 ILE A O 1
ATOM 694 N N . GLN A 1 94 ? -0.040 1.815 -2.497 1.00 98.81 94 GLN A N 1
ATOM 695 C CA . GLN A 1 94 ? -0.924 2.966 -2.607 1.00 98.81 94 GLN A CA 1
ATOM 696 C C . GLN A 1 94 ? -0.110 4.250 -2.468 1.00 98.81 94 GLN A C 1
ATOM 698 O O . GLN A 1 94 ? 0.812 4.313 -1.656 1.00 98.81 94 GLN A O 1
ATOM 703 N N . ILE A 1 95 ? -0.446 5.259 -3.270 1.00 98.81 95 ILE A N 1
ATOM 704 C CA . ILE A 1 95 ? 0.129 6.607 -3.223 1.00 98.81 95 ILE A CA 1
ATOM 705 C C . ILE A 1 95 ? -1.028 7.603 -3.170 1.00 98.81 95 ILE A C 1
ATOM 707 O O . ILE A 1 95 ? -1.966 7.506 -3.960 1.00 98.81 95 ILE A O 1
ATOM 711 N N . TYR A 1 96 ? -0.941 8.570 -2.270 1.00 9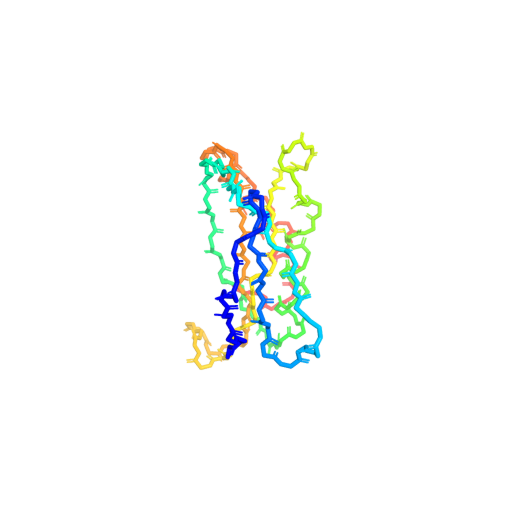8.75 96 TYR A N 1
ATOM 712 C CA . TYR A 1 96 ? -1.976 9.537 -1.964 1.00 98.75 96 TYR A CA 1
ATOM 713 C C . TYR A 1 96 ? -1.462 10.968 -2.082 1.00 98.75 96 TYR A C 1
ATOM 715 O O . TYR A 1 96 ? -0.312 11.270 -1.749 1.00 98.75 96 TYR A O 1
ATOM 723 N N . HIS A 1 97 ? -2.347 11.856 -2.533 1.00 98.62 97 HIS A N 1
ATOM 724 C CA . HIS A 1 97 ? -2.146 13.300 -2.467 1.00 98.62 97 HIS A CA 1
ATOM 725 C C . HIS A 1 97 ? -3.486 14.040 -2.486 1.00 98.62 97 HIS A C 1
ATOM 727 O O . HIS A 1 97 ? -4.445 13.602 -3.120 1.00 98.62 97 HIS A O 1
ATOM 733 N N . SER A 1 98 ? -3.540 15.227 -1.889 1.00 97.94 98 SER A N 1
ATOM 734 C CA . SER A 1 98 ? -4.710 16.121 -1.938 1.00 97.94 98 SER A CA 1
ATOM 735 C C . SER A 1 98 ? -4.985 16.717 -3.332 1.00 97.94 98 SER A C 1
ATOM 737 O O . SER A 1 98 ? -6.039 17.298 -3.573 1.00 97.94 98 SER A O 1
ATOM 739 N N . SER A 1 99 ? -4.059 16.550 -4.283 1.00 97.69 99 SER A N 1
ATOM 740 C CA . SER A 1 99 ? -4.069 17.170 -5.611 1.00 97.69 99 SER A CA 1
ATOM 741 C C . SER A 1 99 ? -3.844 16.107 -6.679 1.00 97.69 99 SER A C 1
ATOM 743 O O . SER A 1 99 ? -2.916 15.302 -6.598 1.00 97.69 99 SER A O 1
ATOM 745 N N . ARG A 1 100 ? -4.682 16.114 -7.720 1.00 98.12 100 ARG A N 1
ATOM 746 C CA . ARG A 1 100 ? -4.571 15.169 -8.841 1.00 98.12 100 ARG A CA 1
ATOM 747 C C . ARG A 1 100 ? -3.276 15.366 -9.636 1.00 98.12 100 ARG A C 1
ATOM 749 O O . ARG A 1 100 ? -2.717 14.394 -10.144 1.00 98.12 100 ARG A O 1
ATOM 756 N N . GLY A 1 101 ? -2.822 16.615 -9.770 1.00 98.50 101 GLY A N 1
ATOM 757 C CA . GLY A 1 101 ? -1.583 16.953 -10.474 1.00 98.50 101 GLY A CA 1
ATOM 758 C C . GLY A 1 101 ? -0.361 16.408 -9.743 1.00 98.50 101 GLY A C 1
ATOM 759 O O . GLY A 1 101 ? 0.470 15.734 -10.351 1.00 98.50 101 GLY A O 1
ATOM 760 N N . ASP A 1 102 ? -0.318 16.611 -8.428 1.00 98.38 102 ASP A N 1
ATOM 761 C CA . ASP A 1 102 ? 0.790 16.148 -7.598 1.00 98.38 102 ASP A CA 1
ATOM 762 C C . ASP A 1 102 ? 0.781 14.630 -7.444 1.00 98.38 102 ASP A C 1
ATOM 764 O O . ASP A 1 102 ? 1.832 14.010 -7.570 1.00 98.38 102 ASP A O 1
ATOM 768 N N . LEU A 1 103 ? -0.393 13.997 -7.308 1.00 98.75 103 LEU A N 1
ATOM 769 C CA . LEU A 1 103 ? -0.495 12.536 -7.352 1.00 98.75 103 LEU A CA 1
ATOM 770 C C . LEU A 1 103 ? 0.113 11.982 -8.648 1.00 98.75 103 LEU A C 1
ATOM 772 O O . LEU A 1 103 ? 0.935 11.068 -8.604 1.00 98.75 103 LEU A O 1
ATOM 776 N N . LYS A 1 104 ? -0.246 12.553 -9.807 1.00 98.69 104 LYS A N 1
ATOM 777 C CA . LYS A 1 104 ? 0.319 12.143 -11.102 1.00 98.69 104 LYS A CA 1
ATOM 778 C C . LYS A 1 104 ? 1.844 12.300 -11.118 1.00 98.69 104 LYS A C 1
ATOM 780 O O . LYS A 1 104 ? 2.537 11.391 -11.576 1.00 98.69 104 LYS A O 1
ATOM 785 N N . ALA A 1 105 ? 2.362 13.427 -10.629 1.00 98.69 105 ALA A N 1
ATOM 786 C CA . ALA A 1 105 ? 3.799 13.692 -10.575 1.00 98.69 105 ALA A CA 1
ATOM 787 C C . ALA A 1 105 ? 4.533 12.707 -9.646 1.00 98.69 105 ALA A C 1
ATOM 789 O O . ALA A 1 105 ? 5.575 12.160 -10.019 1.00 98.69 105 ALA A O 1
ATOM 790 N N . GLN A 1 106 ? 3.964 12.423 -8.473 1.00 98.69 106 GLN A N 1
ATOM 791 C CA . GLN A 1 106 ? 4.510 11.486 -7.492 1.00 98.69 106 GLN A CA 1
ATOM 792 C C . GLN A 1 106 ? 4.493 10.046 -8.002 1.00 98.69 106 GLN A C 1
ATOM 794 O O . GLN A 1 106 ? 5.508 9.360 -7.897 1.00 98.69 106 GLN A O 1
ATOM 799 N N . MET A 1 107 ? 3.398 9.599 -8.623 1.00 98.69 107 MET A N 1
ATOM 800 C CA . MET A 1 107 ? 3.331 8.281 -9.260 1.00 98.69 107 MET A CA 1
ATOM 801 C C . MET A 1 107 ? 4.399 8.140 -10.349 1.00 98.69 107 MET A C 1
ATOM 803 O O . MET A 1 107 ? 5.167 7.183 -10.326 1.00 98.69 107 MET A O 1
ATOM 807 N N . ALA A 1 108 ? 4.504 9.106 -11.266 1.00 98.62 108 ALA A N 1
ATOM 808 C CA . ALA A 1 108 ? 5.487 9.055 -12.349 1.00 98.62 108 ALA A CA 1
ATOM 809 C C . ALA A 1 108 ? 6.933 9.030 -11.824 1.00 98.62 108 ALA A C 1
ATOM 811 O O . ALA A 1 108 ? 7.752 8.226 -12.275 1.00 98.62 108 ALA A O 1
ATOM 812 N N . THR A 1 109 ? 7.248 9.874 -10.840 1.00 98.69 109 THR A N 1
ATOM 813 C CA . THR A 1 109 ? 8.598 9.961 -10.264 1.00 98.69 109 THR A CA 1
ATOM 814 C C . THR A 1 109 ? 8.960 8.680 -9.516 1.00 98.69 109 THR A C 1
ATOM 816 O O . THR A 1 109 ? 10.023 8.115 -9.749 1.00 98.69 109 THR A O 1
ATOM 819 N N . ARG A 1 110 ? 8.061 8.160 -8.673 1.00 98.75 110 ARG A N 1
ATOM 820 C CA . ARG A 1 110 ? 8.317 6.952 -7.872 1.00 98.75 110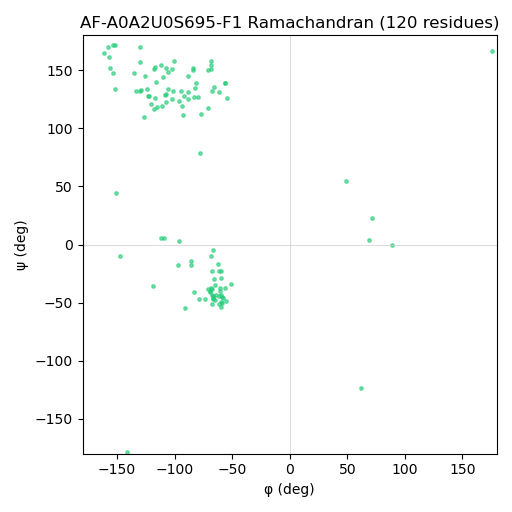 ARG A CA 1
ATOM 821 C C . ARG A 1 110 ? 8.384 5.697 -8.738 1.00 98.75 110 ARG A C 1
ATOM 823 O O . ARG A 1 110 ? 9.284 4.884 -8.562 1.00 98.75 110 ARG A O 1
ATOM 830 N N . ILE A 1 111 ? 7.505 5.559 -9.731 1.00 98.69 111 ILE A N 1
ATOM 831 C CA . ILE A 1 111 ? 7.567 4.428 -10.668 1.00 98.69 111 ILE A CA 1
ATOM 832 C C . ILE A 1 111 ? 8.861 4.493 -11.489 1.00 98.69 111 ILE A C 1
ATOM 834 O O . ILE A 1 111 ? 9.583 3.503 -11.565 1.00 98.69 111 ILE A O 1
ATOM 838 N N . SER A 1 112 ? 9.208 5.653 -12.052 1.00 98.56 112 SER A N 1
ATOM 839 C CA . SER A 1 112 ? 10.408 5.771 -12.893 1.00 98.56 112 SER A CA 1
ATOM 840 C C . SER A 1 112 ? 11.721 5.629 -12.117 1.00 98.56 112 SER A C 1
ATOM 842 O O . SER A 1 112 ? 12.660 5.035 -12.633 1.00 98.56 112 SER A O 1
ATOM 844 N N . GLN A 1 113 ? 11.812 6.147 -10.890 1.00 98.56 113 GLN A N 1
ATOM 845 C CA . GLN A 1 113 ? 13.080 6.172 -10.150 1.00 98.56 113 GLN A CA 1
ATOM 846 C C . GLN A 1 113 ? 13.241 5.020 -9.156 1.00 98.56 113 GLN A C 1
ATOM 848 O O . GLN A 1 113 ? 14.366 4.742 -8.742 1.00 98.56 113 GLN A O 1
ATOM 853 N N . CYS A 1 114 ? 12.156 4.335 -8.785 1.00 98.69 114 CYS A N 1
ATOM 854 C CA . CYS A 1 114 ? 12.200 3.251 -7.801 1.00 98.69 114 CYS A CA 1
ATOM 855 C C . CYS A 1 114 ? 11.753 1.900 -8.365 1.00 98.69 114 CYS A C 1
ATOM 857 O O . CYS A 1 114 ? 12.301 0.880 -7.962 1.00 98.69 114 CYS A O 1
ATOM 859 N N . VAL A 1 115 ? 10.767 1.870 -9.271 1.00 98.75 115 VAL A N 1
ATOM 860 C CA . VAL A 1 115 ? 10.246 0.607 -9.823 1.00 98.75 115 VAL A CA 1
ATOM 861 C C . VAL A 1 115 ? 11.005 0.226 -11.084 1.00 98.75 115 VAL A C 1
ATOM 863 O O . VAL A 1 115 ? 11.584 -0.851 -11.116 1.00 98.75 115 VAL A O 1
ATOM 866 N N . MET A 1 116 ? 11.080 1.114 -12.079 1.00 98.56 116 MET A N 1
ATOM 867 C CA . MET A 1 116 ? 11.769 0.872 -13.358 1.00 98.56 116 MET A CA 1
ATOM 868 C C . MET A 1 116 ? 13.264 0.558 -13.179 1.00 98.56 116 MET A C 1
ATOM 870 O O . MET A 1 116 ? 13.857 -0.156 -13.981 1.00 98.56 116 MET A O 1
ATOM 874 N N . THR A 1 117 ? 13.879 1.088 -12.124 1.00 98.56 117 THR A N 1
ATOM 875 C CA . THR A 1 117 ? 15.287 0.857 -11.772 1.00 98.56 117 THR A CA 1
ATOM 876 C C . THR A 1 117 ? 15.498 -0.408 -10.935 1.00 98.56 117 THR A C 1
ATOM 878 O O . THR A 1 117 ? 16.634 -0.861 -10.785 1.00 98.56 117 THR A O 1
ATOM 881 N N . CYS A 1 118 ? 14.432 -0.994 -10.381 1.00 98.19 118 CYS A N 1
ATOM 882 C CA . CYS A 1 118 ? 14.507 -2.209 -9.582 1.00 98.19 118 CYS A CA 1
ATOM 883 C C . CYS A 1 118 ? 14.543 -3.449 -10.497 1.00 98.19 118 CYS A C 1
ATOM 885 O O . CYS A 1 118 ? 13.756 -3.540 -11.439 1.00 98.19 118 CYS A O 1
ATOM 887 N N . PRO A 1 119 ? 15.427 -4.435 -10.249 1.00 98.31 119 PRO A N 1
ATOM 888 C CA . PRO A 1 119 ? 15.527 -5.610 -11.101 1.00 98.31 119 PRO A CA 1
ATOM 889 C C . PRO A 1 119 ? 14.211 -6.372 -11.246 1.00 98.31 119 PRO A C 1
ATOM 891 O O . PRO A 1 119 ? 13.528 -6.671 -10.266 1.00 98.31 119 PRO A O 1
ATOM 894 N N . THR A 1 120 ? 13.944 -6.813 -12.477 1.00 98.62 120 THR A N 1
ATOM 895 C CA . THR A 1 120 ? 12.847 -7.721 -12.849 1.00 98.62 120 THR A CA 1
ATOM 896 C C . THR A 1 120 ? 11.442 -7.137 -12.742 1.00 98.62 120 THR A C 1
ATOM 898 O O . THR A 1 120 ? 10.494 -7.881 -12.954 1.00 98.62 120 THR A O 1
ATOM 901 N N . THR A 1 121 ? 11.263 -5.864 -12.411 1.00 98.75 121 THR A N 1
ATOM 902 C CA . THR A 1 121 ? 9.923 -5.312 -12.185 1.00 98.75 121 THR A CA 1
ATOM 903 C C . THR A 1 121 ? 9.106 -5.173 -13.469 1.00 98.75 121 THR A C 1
ATOM 905 O O . THR A 1 121 ? 9.653 -4.969 -14.555 1.00 98.75 121 THR A O 1
ATOM 908 N N . ALA A 1 122 ? 7.786 -5.292 -13.329 1.00 97.75 122 ALA A N 1
ATOM 909 C CA . ALA A 1 122 ? 6.801 -4.754 -14.266 1.00 97.75 122 ALA A CA 1
ATOM 910 C C . ALA A 1 122 ? 5.660 -4.099 -13.484 1.00 97.75 122 ALA A C 1
ATOM 912 O O . ALA A 1 122 ? 5.339 -4.621 -12.385 1.00 97.75 122 ALA A O 1
#

Sequence (122 aa):
MATLEVLKKEGNDFIVKVSGKEEPVIIEDTFAEMFPMWAGRILITAANEKWARIAANTATGFASSIIMSPAEASLEGMVPASETPDGRPGAIIQIYHSSRGDLKAQMATRISQCVMTCPTTA

Secondary structure (DSSP, 8-state):
---EEEEEEETTEEEEEETT-SS-EEE-S--------EEEEEEEE-SSHHHHHHHHHHHTSS-S-TTTSS-EEEEEEEE-GGGSTTSS-EEEEEEEESSHHHHHHHHHHHIIIIITTSTT--

Foldseek 3Di:
DWDWDFPDDDDQWTFIDTPPDPHTDIGGNDDDDDDDKDKDKDKKFFQAPVLQVQLQCQLQPQAPDVVPGLWHKHWPDKDALVPDPNSGIITIMMTIDRDPVSSVVSVVCSCVPRRVPGPGID

Solvent-accessible surface area (backbone atoms only — not comparable to full-atom values): 6818 Å² total; per-residue (Å²): 131,80,52,78,42,80,76,48,74,57,90,76,25,35,36,29,41,40,63,95,48,91,65,66,44,82,43,73,75,73,81,86,89,82,79,85,64,43,75,48,78,45,76,35,28,11,89,34,61,70,47,11,49,49,26,38,53,56,42,27,48,80,12,85,39,65,91,82,27,89,27,27,31,40,70,76,48,77,42,59,25,91,80,37,98,83,60,33,22,24,23,33,33,38,40,34,26,83,40,70,68,56,35,52,52,47,50,52,50,30,42,56,68,25,32,72,68,32,75,67,52,85

pLDDT: mean 97.13, std 4.29, range [60.69, 98.94]

Nearest PDB structures (foldseek):
  1m5s-assembly1_D  TM=1.001E+00  e=3.594E-10  Methanosarcina barkeri
  1m5h-assembly1_D  TM=1.000E+00  e=2.069E-09  Archaeoglobus fulgidus
  1ftr-assembly1_B  TM=9.940E-01  e=2.069E-09  Methanopyrus kandleri
  6s6y-assembly1_D  TM=9.808E-01  e=4.816E-09  Methylorubrum extorquens PA1
  2dcl-assembly1_C-2  TM=4.001E-01  e=2.428E+00  Pyrococcus horikoshii

Mean predicted aligned error: 3.84 Å

Radius of gyration: 19.8 Å; Cα contacts (8 Å, |Δi|>4): 242; chains: 1; bounding box: 38×35×47 Å